Protein AF-A0A7K0D617-F1 (afdb_monomer_lite)

pLDDT: mean 93.43, std 4.43, range [78.62, 98.0]

Secondary structure (DSSP, 8-state):
--EEEETTEEEEE--GGG-SSPPHHHHHHHH--EEEEEETTEEEEEEEEEPPHHHHHHHHHHHHHH-THHHHHHHHH-SSPPPEEEEEE-

Sequence (90 aa):
MIVHQVGAVTAIAASKAGQPELPGWYHNLRAHPDTTIEVGPDRREVHARIATDAERAALWPGFVAIFPAFDLYQRAIGTRPIPIVILEPR

Stru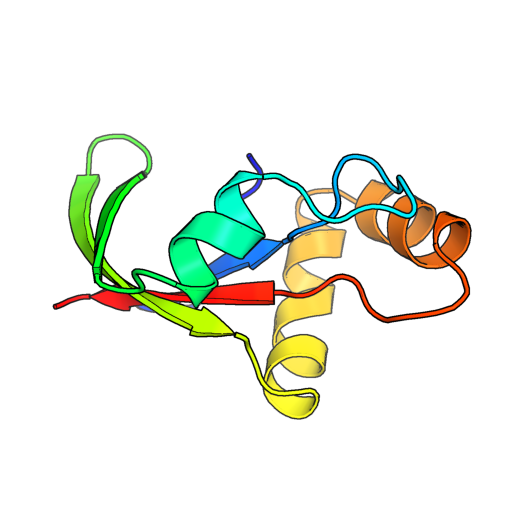cture (mmCIF, N/CA/C/O backbone):
data_AF-A0A7K0D617-F1
#
_entry.id   AF-A0A7K0D617-F1
#
loop_
_atom_site.group_PDB
_atom_site.id
_atom_site.type_symbol
_atom_site.label_atom_id
_atom_site.label_alt_id
_atom_site.label_comp_id
_atom_site.label_asym_id
_atom_site.label_entity_id
_atom_site.label_seq_id
_atom_site.pdbx_PDB_ins_code
_atom_site.Cartn_x
_atom_site.Cartn_y
_atom_site.Cartn_z
_atom_site.occupancy
_atom_site.B_iso_or_equiv
_atom_site.auth_seq_id
_atom_site.auth_comp_id
_atom_site.auth_asym_id
_atom_site.auth_atom_id
_atom_site.pdbx_PDB_model_num
ATOM 1 N N . MET A 1 1 ? 6.807 0.324 6.028 1.00 78.62 1 MET A N 1
ATOM 2 C CA . MET A 1 1 ? 5.752 0.389 4.990 1.00 78.62 1 MET A CA 1
ATOM 3 C C . MET A 1 1 ? 5.402 1.852 4.806 1.00 78.62 1 MET A C 1
ATOM 5 O O . MET A 1 1 ? 5.334 2.541 5.812 1.00 78.62 1 MET A O 1
ATOM 9 N N . ILE A 1 2 ? 5.266 2.342 3.574 1.00 87.88 2 ILE A N 1
ATOM 10 C CA . ILE A 1 2 ? 4.931 3.754 3.341 1.00 87.88 2 ILE A CA 1
ATOM 11 C C . ILE A 1 2 ? 3.414 3.872 3.258 1.00 87.88 2 ILE A C 1
ATOM 13 O O . ILE A 1 2 ? 2.781 3.129 2.506 1.00 87.88 2 ILE A O 1
ATOM 17 N N . VAL A 1 3 ? 2.865 4.784 4.054 1.00 88.56 3 VAL A N 1
ATOM 18 C CA . VAL A 1 3 ? 1.434 5.064 4.160 1.00 88.56 3 VAL A CA 1
ATOM 19 C C . VAL A 1 3 ? 1.171 6.433 3.544 1.00 88.56 3 VAL A C 1
ATOM 21 O O . VAL A 1 3 ? 1.891 7.385 3.832 1.00 88.56 3 VAL A O 1
ATOM 24 N N . HIS A 1 4 ? 0.142 6.530 2.710 1.00 91.69 4 HIS A N 1
ATOM 25 C CA . HIS A 1 4 ? -0.381 7.794 2.201 1.00 91.69 4 HIS A CA 1
ATOM 26 C C . HIS A 1 4 ? -1.771 8.015 2.805 1.00 91.69 4 HIS A C 1
ATOM 28 O O . HIS A 1 4 ? -2.620 7.127 2.715 1.00 91.69 4 HIS A O 1
ATOM 34 N N . GLN A 1 5 ? -1.999 9.168 3.440 1.00 87.94 5 GLN A N 1
ATOM 35 C CA . GLN A 1 5 ? -3.306 9.526 3.993 1.00 87.94 5 GLN A CA 1
ATOM 36 C C . GLN A 1 5 ? -3.904 10.737 3.279 1.00 87.94 5 GLN A C 1
ATOM 38 O O . GLN A 1 5 ? -3.245 11.765 3.139 1.00 87.94 5 GLN A O 1
ATOM 43 N N . VAL A 1 6 ? -5.158 10.603 2.838 1.00 81.25 6 VAL A N 1
ATOM 44 C CA . VAL A 1 6 ? -5.939 11.658 2.175 1.00 81.25 6 VAL A CA 1
ATOM 45 C C . VAL A 1 6 ? -7.268 11.799 2.911 1.00 81.25 6 VAL A C 1
ATOM 47 O O . VAL A 1 6 ? -8.167 10.969 2.765 1.00 81.25 6 VAL A O 1
ATOM 50 N N . GLY A 1 7 ? -7.396 12.835 3.743 1.00 81.12 7 GLY A N 1
ATOM 51 C CA . GLY A 1 7 ? -8.538 12.958 4.651 1.00 81.12 7 GLY A CA 1
ATOM 52 C C . GLY A 1 7 ? -8.635 11.737 5.574 1.00 81.12 7 GLY A C 1
ATOM 53 O O . GLY A 1 7 ? -7.673 11.403 6.258 1.00 81.12 7 GLY A O 1
ATOM 54 N N . ALA A 1 8 ? -9.776 11.044 5.569 1.00 78.62 8 ALA A N 1
ATOM 55 C CA . ALA A 1 8 ? -9.971 9.816 6.351 1.00 78.62 8 ALA A CA 1
ATOM 56 C C . ALA A 1 8 ? -9.367 8.552 5.699 1.00 78.62 8 ALA A C 1
ATOM 58 O O . ALA A 1 8 ? -9.250 7.509 6.351 1.00 78.62 8 ALA A O 1
ATOM 59 N N . VAL A 1 9 ? -8.986 8.630 4.420 1.00 84.62 9 VAL A N 1
ATOM 60 C CA . VAL A 1 9 ? -8.533 7.487 3.623 1.00 84.62 9 VAL A CA 1
ATOM 61 C C . VAL A 1 9 ? -7.084 7.166 3.955 1.00 84.62 9 VAL A C 1
ATOM 63 O O . VAL A 1 9 ? -6.209 8.017 3.818 1.00 84.62 9 VAL A O 1
ATOM 66 N N . THR A 1 10 ? -6.813 5.925 4.359 1.00 94.88 10 THR A N 1
ATOM 67 C CA . THR A 1 10 ? -5.449 5.397 4.506 1.00 94.88 10 THR A CA 1
ATOM 68 C C . THR A 1 10 ? -5.138 4.469 3.346 1.00 94.88 10 THR A C 1
ATOM 70 O O . THR A 1 10 ? -5.917 3.569 3.065 1.00 94.88 10 THR A O 1
ATOM 73 N N . ALA A 1 11 ? -4.002 4.654 2.682 1.00 96.94 11 ALA A N 1
ATOM 74 C CA . ALA A 1 11 ? -3.588 3.818 1.565 1.00 96.94 11 ALA A CA 1
ATOM 75 C C . ALA A 1 11 ? -2.152 3.312 1.742 1.00 96.94 11 ALA A C 1
ATOM 77 O O . ALA A 1 11 ? -1.283 4.024 2.250 1.00 96.94 11 ALA A O 1
ATOM 78 N N . ILE A 1 12 ? -1.885 2.100 1.253 1.00 96.88 12 ILE A N 1
ATOM 79 C CA . ILE A 1 12 ? -0.548 1.491 1.195 1.00 96.88 12 ILE A CA 1
ATOM 80 C C . ILE A 1 12 ? -0.262 0.933 -0.202 1.00 96.88 12 ILE A C 1
ATOM 82 O O . ILE A 1 12 ? -1.146 0.394 -0.865 1.00 96.88 12 ILE A O 1
ATOM 86 N N . ALA A 1 13 ? 0.988 1.041 -0.653 1.00 96.88 13 ALA A N 1
ATOM 87 C CA . ALA A 1 13 ? 1.417 0.551 -1.963 1.00 96.88 13 ALA A CA 1
ATOM 88 C C . ALA A 1 13 ? 2.132 -0.808 -1.856 1.00 96.88 13 ALA A C 1
ATOM 90 O O . ALA A 1 13 ? 3.118 -0.962 -1.129 1.00 96.88 13 ALA A O 1
ATOM 91 N N . ALA A 1 14 ? 1.680 -1.793 -2.632 1.00 96.19 14 ALA A N 1
ATOM 92 C CA . ALA A 1 14 ? 2.242 -3.142 -2.700 1.00 96.19 14 ALA A CA 1
ATOM 93 C C . ALA A 1 14 ? 3.475 -3.216 -3.621 1.00 96.19 14 ALA A C 1
ATOM 95 O O . ALA A 1 14 ? 3.509 -3.992 -4.574 1.00 96.19 14 ALA A O 1
ATOM 96 N N . SER A 1 15 ? 4.484 -2.375 -3.361 1.00 92.12 15 SER A N 1
ATOM 97 C CA . SER A 1 15 ? 5.639 -2.214 -4.257 1.00 92.12 15 SER A CA 1
ATOM 98 C C . SER A 1 15 ? 6.703 -3.296 -4.122 1.00 92.12 15 SER A C 1
ATOM 100 O O . SER A 1 15 ? 7.391 -3.566 -5.098 1.00 92.12 15 SER A O 1
ATOM 102 N N . LYS A 1 16 ? 6.891 -3.861 -2.918 1.00 92.56 16 LYS A N 1
ATOM 103 C CA . LYS A 1 16 ? 7.965 -4.824 -2.594 1.00 92.56 16 LYS A CA 1
ATOM 104 C C . LYS A 1 16 ? 9.337 -4.397 -3.1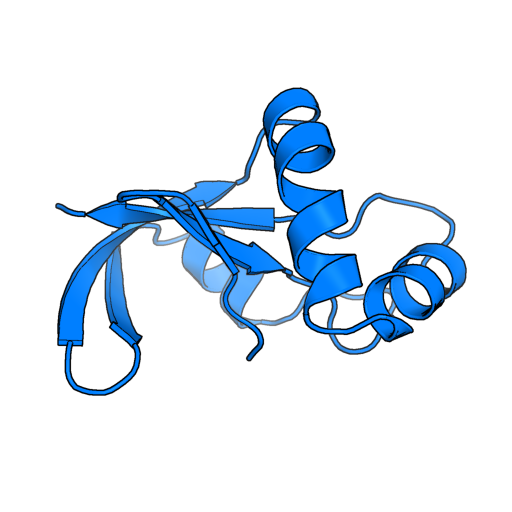62 1.00 92.56 16 LYS A C 1
ATOM 106 O O . LYS A 1 16 ? 10.055 -5.199 -3.747 1.00 92.56 16 LYS A O 1
ATOM 111 N N . ALA A 1 17 ? 9.669 -3.108 -3.029 1.00 88.75 17 ALA A N 1
ATOM 112 C CA . ALA A 1 17 ? 10.885 -2.492 -3.581 1.00 88.75 17 ALA A CA 1
ATOM 113 C C . ALA A 1 17 ? 11.090 -2.698 -5.102 1.00 88.75 17 ALA A C 1
ATOM 115 O O . ALA A 1 17 ? 12.220 -2.761 -5.576 1.00 88.75 17 ALA A O 1
ATOM 116 N N . GLY A 1 18 ? 10.003 -2.808 -5.871 1.00 87.94 18 GLY A N 1
ATOM 117 C CA . GLY A 1 18 ? 10.043 -2.997 -7.324 1.00 87.94 18 GLY A CA 1
ATOM 118 C C . GLY A 1 18 ? 10.239 -4.446 -7.770 1.00 87.94 18 GLY A C 1
ATOM 119 O O . GLY A 1 18 ? 10.457 -4.679 -8.955 1.00 87.94 18 GLY A O 1
ATOM 120 N N . GLN A 1 19 ? 10.162 -5.419 -6.857 1.00 90.62 19 GLN A N 1
ATOM 121 C CA . GLN A 1 19 ? 10.190 -6.835 -7.225 1.00 90.62 19 GLN A CA 1
ATOM 122 C C . GLN A 1 19 ? 8.965 -7.223 -8.075 1.00 90.62 19 GLN A C 1
ATOM 124 O O . GLN A 1 19 ? 7.879 -6.655 -7.896 1.00 90.62 19 GLN A O 1
ATOM 129 N N . PRO A 1 20 ? 9.107 -8.206 -8.985 1.00 87.00 20 PRO A N 1
ATOM 130 C CA . PRO A 1 20 ? 8.005 -8.649 -9.835 1.00 87.00 20 PRO A CA 1
ATOM 131 C C . PRO A 1 20 ? 6.879 -9.303 -9.022 1.00 87.00 20 PRO A C 1
ATOM 133 O O . PRO A 1 20 ? 5.701 -9.146 -9.367 1.00 87.00 20 PRO A O 1
ATOM 136 N N . GLU A 1 21 ? 7.198 -9.974 -7.912 1.00 91.12 21 GLU A N 1
ATOM 137 C CA . GLU A 1 21 ? 6.201 -10.571 -7.026 1.00 91.12 21 GLU A CA 1
ATOM 138 C C . GLU A 1 21 ? 5.548 -9.544 -6.102 1.00 91.12 21 GLU A C 1
ATOM 140 O O . GLU A 1 21 ? 6.152 -8.581 -5.628 1.00 91.12 21 GLU A O 1
ATOM 145 N N . LEU A 1 22 ? 4.293 -9.816 -5.762 1.00 93.50 22 LEU A N 1
ATOM 146 C CA . LEU A 1 22 ? 3.579 -9.064 -4.744 1.00 93.50 22 LEU A CA 1
ATOM 147 C C . LEU A 1 22 ? 4.069 -9.459 -3.340 1.00 93.50 22 LEU A C 1
ATOM 149 O O . LEU A 1 22 ? 4.563 -10.571 -3.123 1.00 93.50 22 LEU A O 1
ATOM 153 N N . PRO A 1 23 ? 3.990 -8.544 -2.362 1.00 95.56 23 PRO A N 1
ATOM 154 C CA . PRO A 1 23 ? 4.350 -8.862 -0.990 1.00 95.56 23 PRO A CA 1
ATOM 155 C C . PRO A 1 23 ? 3.306 -9.799 -0.363 1.00 95.56 23 PRO A C 1
ATOM 157 O O . PRO A 1 23 ? 2.116 -9.681 -0.642 1.00 95.56 23 PRO A O 1
ATOM 160 N N . GLY A 1 24 ? 3.731 -10.695 0.535 1.00 96.62 24 GLY A N 1
ATOM 161 C CA . GLY A 1 24 ? 2.840 -11.694 1.150 1.00 96.62 24 GLY A CA 1
ATOM 162 C C . GLY A 1 24 ? 1.598 -11.092 1.820 1.00 96.62 24 GLY A C 1
ATOM 163 O O . GLY A 1 24 ? 0.496 -11.611 1.665 1.00 96.62 24 GLY A O 1
ATOM 164 N N . TRP A 1 25 ? 1.743 -9.933 2.470 1.00 96.19 25 TRP A N 1
ATOM 165 C CA . TRP A 1 25 ? 0.620 -9.231 3.098 1.00 96.19 25 TRP A CA 1
ATOM 166 C C . TRP A 1 25 ? -0.483 -8.844 2.103 1.00 96.19 25 TRP A C 1
ATOM 168 O O . TRP A 1 25 ? -1.646 -8.817 2.483 1.00 96.19 25 TRP A O 1
ATOM 178 N N . TYR A 1 26 ? -0.154 -8.583 0.831 1.00 97.19 26 TYR A N 1
ATOM 179 C CA . TYR A 1 26 ? -1.153 -8.234 -0.183 1.00 97.19 26 TYR A CA 1
ATOM 180 C C . TYR A 1 26 ? -2.083 -9.418 -0.457 1.00 97.19 26 TYR A C 1
ATOM 182 O O . TYR A 1 26 ? -3.296 -9.253 -0.561 1.00 97.19 26 TYR A O 1
ATOM 190 N N . HIS A 1 27 ? -1.519 -10.626 -0.521 1.00 96.81 27 HIS A N 1
ATOM 191 C CA . HIS A 1 27 ? -2.300 -11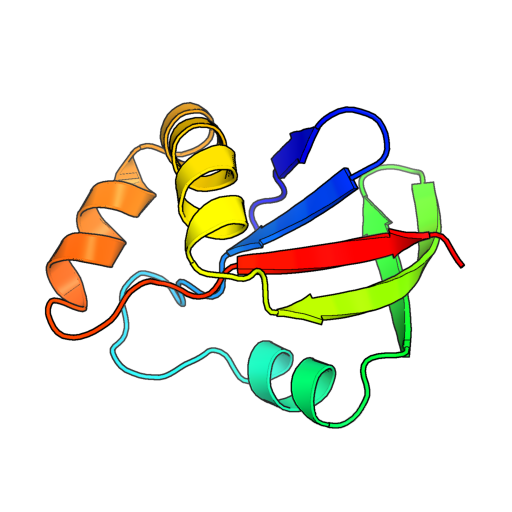.849 -0.669 1.00 96.81 27 HIS A CA 1
ATOM 192 C C . HIS A 1 27 ? -3.172 -12.104 0.562 1.00 96.81 27 HIS A C 1
ATOM 194 O O . HIS A 1 27 ? -4.346 -12.431 0.406 1.00 96.81 27 HIS A O 1
ATOM 200 N N . ASN A 1 28 ? -2.631 -11.872 1.762 1.00 97.31 28 ASN A N 1
ATOM 201 C CA . ASN A 1 28 ? -3.385 -12.020 3.006 1.00 97.31 28 ASN A CA 1
ATOM 202 C C . ASN A 1 28 ? -4.584 -11.067 3.053 1.00 97.31 28 ASN A C 1
ATOM 204 O O . ASN A 1 28 ? -5.689 -11.526 3.307 1.00 97.31 28 ASN A O 1
ATOM 208 N N . LEU A 1 29 ? -4.399 -9.778 2.739 1.00 97.19 29 LEU A N 1
ATOM 209 C CA . LEU A 1 29 ? -5.496 -8.798 2.731 1.00 97.19 29 LEU A CA 1
ATOM 210 C C . LEU A 1 29 ? -6.534 -9.079 1.642 1.00 97.19 29 LEU A C 1
ATOM 212 O O . LEU A 1 29 ? -7.712 -8.800 1.822 1.00 97.19 29 LEU A O 1
ATOM 216 N N . ARG A 1 30 ? -6.123 -9.660 0.512 1.00 96.06 30 ARG A N 1
ATOM 217 C CA . ARG A 1 30 ? -7.067 -10.083 -0.528 1.00 96.06 30 ARG A CA 1
ATOM 218 C C . ARG A 1 30 ? -7.932 -11.267 -0.079 1.00 96.06 30 ARG A C 1
ATOM 220 O O . ARG A 1 30 ? -9.078 -11.357 -0.504 1.00 96.06 30 ARG A O 1
ATOM 227 N N . ALA A 1 31 ? -7.386 -12.176 0.729 1.00 97.19 31 ALA A N 1
ATOM 228 C CA . ALA A 1 31 ? -8.119 -13.323 1.270 1.00 97.19 31 ALA A CA 1
ATOM 229 C C . ALA A 1 31 ? -8.953 -12.959 2.512 1.00 97.19 31 ALA A C 1
ATOM 231 O O . ALA A 1 31 ? -10.058 -13.467 2.688 1.00 97.19 31 ALA A O 1
ATOM 232 N N . HIS A 1 32 ? -8.428 -12.067 3.353 1.00 97.12 32 HIS A N 1
ATOM 233 C CA . HIS A 1 32 ? -9.005 -11.637 4.622 1.00 97.12 32 HIS A CA 1
ATOM 234 C C . HIS A 1 32 ? -8.896 -10.105 4.732 1.00 97.12 32 HIS A C 1
ATOM 236 O O . HIS A 1 32 ? -7.886 -9.598 5.226 1.00 97.12 32 HIS A O 1
ATOM 242 N N . PRO A 1 33 ? -9.899 -9.360 4.230 1.00 97.44 33 PRO A N 1
ATOM 243 C CA . PRO A 1 33 ? -9.814 -7.904 4.112 1.00 97.44 33 PRO A CA 1
ATOM 244 C C . PRO A 1 33 ? -9.973 -7.175 5.448 1.00 97.44 33 PRO A C 1
ATOM 246 O O . PRO A 1 33 ? -9.488 -6.057 5.600 1.00 97.44 33 PRO A O 1
ATOM 249 N N . ASP A 1 34 ? -10.621 -7.798 6.426 1.00 97.56 34 ASP A N 1
ATOM 250 C CA . ASP A 1 34 ? -10.805 -7.213 7.748 1.00 97.56 34 ASP A CA 1
ATOM 251 C C . ASP A 1 34 ? -9.545 -7.398 8.594 1.00 97.56 34 ASP A C 1
ATOM 253 O O . ASP A 1 34 ? -9.082 -8.519 8.812 1.00 97.56 34 ASP A O 1
ATOM 257 N N . THR A 1 35 ? -8.978 -6.290 9.070 1.00 96.31 35 THR A N 1
ATOM 258 C CA . THR A 1 35 ? -7.732 -6.303 9.841 1.00 96.31 35 THR A CA 1
ATOM 259 C C . THR A 1 35 ? -7.636 -5.107 10.789 1.00 96.31 35 THR A C 1
ATOM 261 O O . THR A 1 35 ? -8.485 -4.219 10.798 1.00 96.31 35 THR A O 1
ATOM 264 N N . THR A 1 36 ? -6.576 -5.061 11.590 1.00 96.19 36 THR A N 1
ATOM 265 C CA . THR A 1 36 ? -6.224 -3.915 12.433 1.00 96.19 36 THR A CA 1
ATOM 266 C C . THR A 1 36 ? -4.962 -3.261 11.890 1.00 96.19 36 THR A C 1
ATOM 268 O O . THR A 1 36 ? -3.996 -3.947 11.555 1.00 96.19 36 THR A O 1
ATOM 271 N N . ILE A 1 37 ? -4.948 -1.931 11.838 1.00 94.56 37 ILE A N 1
ATOM 272 C CA . ILE A 1 37 ? -3.757 -1.153 11.491 1.00 94.56 37 ILE A CA 1
ATOM 273 C C . ILE A 1 37 ? -3.321 -0.289 12.665 1.00 94.56 37 ILE A C 1
ATOM 275 O O . ILE A 1 37 ? -4.134 0.093 13.506 1.00 94.56 37 ILE A O 1
ATOM 279 N N . GLU A 1 38 ? -2.033 0.033 12.678 1.00 94.62 38 GLU A N 1
ATOM 280 C CA . GLU A 1 38 ? -1.425 0.993 13.590 1.00 94.62 38 GLU A CA 1
ATOM 281 C C . GLU A 1 38 ? -0.658 2.023 12.755 1.00 94.62 38 GLU A C 1
ATOM 283 O O . GLU A 1 38 ? 0.215 1.665 11.957 1.00 94.62 38 GLU A O 1
ATOM 288 N N . VAL A 1 39 ? -1.036 3.295 12.876 1.00 90.44 39 VAL A N 1
ATOM 289 C CA . VAL A 1 39 ? -0.413 4.417 12.167 1.00 90.44 39 VAL A CA 1
ATOM 290 C C . VAL A 1 39 ? -0.044 5.472 13.200 1.00 90.44 39 VAL A C 1
ATOM 292 O O . VAL A 1 39 ? -0.900 6.191 13.706 1.00 90.44 39 VAL A O 1
ATOM 295 N N . GLY A 1 40 ? 1.244 5.555 13.535 1.00 89.00 40 GLY A N 1
ATOM 296 C CA . GLY A 1 40 ? 1.679 6.377 14.664 1.00 89.00 40 GLY A CA 1
ATOM 297 C C . GLY A 1 40 ? 1.044 5.871 15.970 1.00 89.00 40 GLY A C 1
ATOM 298 O O . GLY A 1 40 ? 1.157 4.679 16.242 1.00 89.00 40 GLY A O 1
ATOM 299 N N . PRO A 1 41 ? 0.395 6.732 16.777 1.00 91.69 41 PRO A N 1
ATOM 300 C CA . PRO A 1 41 ? -0.276 6.315 18.011 1.00 91.69 41 PRO A CA 1
ATOM 301 C C . PRO A 1 41 ? -1.662 5.687 17.780 1.00 91.69 41 PRO A C 1
ATOM 303 O O . PRO A 1 41 ? -2.235 5.122 18.711 1.00 91.69 41 PRO A O 1
ATOM 306 N N . ASP A 1 42 ? -2.216 5.794 16.569 1.00 90.12 42 ASP A N 1
ATOM 307 C CA . ASP A 1 42 ? -3.597 5.413 16.295 1.00 90.12 42 ASP A CA 1
ATOM 308 C C . ASP A 1 42 ? -3.687 3.950 15.866 1.00 90.12 42 ASP A C 1
ATOM 310 O O . ASP A 1 42 ? -3.195 3.560 14.801 1.00 90.12 42 ASP A O 1
ATOM 314 N N . ARG A 1 43 ? -4.382 3.144 16.674 1.00 95.44 43 ARG A N 1
ATOM 315 C CA . ARG A 1 43 ? -4.711 1.750 16.368 1.00 95.44 43 ARG A CA 1
ATOM 316 C C . ARG A 1 43 ? -6.209 1.601 16.131 1.00 95.44 43 ARG A C 1
ATOM 318 O O . ARG A 1 43 ? -7.008 1.976 16.985 1.00 95.44 43 ARG A O 1
ATOM 325 N N . ARG A 1 44 ? -6.594 1.041 14.982 1.00 94.75 44 ARG A N 1
ATOM 326 C CA . ARG A 1 44 ? -8.007 0.904 14.588 1.00 94.75 44 ARG A CA 1
ATOM 327 C C . ARG A 1 44 ? -8.268 -0.294 13.685 1.00 94.75 44 ARG A C 1
ATOM 329 O O . ARG A 1 44 ? -7.381 -0.731 12.949 1.00 94.75 44 ARG A O 1
ATOM 336 N N . GLU A 1 45 ? -9.496 -0.798 13.733 1.00 96.94 45 GLU A N 1
ATOM 337 C CA . GLU A 1 45 ? -9.999 -1.794 12.787 1.00 96.94 45 GLU A CA 1
ATOM 338 C C . GLU A 1 45 ? -10.307 -1.143 11.438 1.00 96.94 45 GLU A C 1
ATOM 340 O O . GLU A 1 45 ? -10.784 -0.008 11.362 1.00 96.94 45 GLU A O 1
ATOM 345 N N . VAL A 1 46 ? -9.998 -1.861 10.363 1.00 96.50 46 VAL A N 1
ATOM 346 C CA . VAL A 1 46 ? -10.210 -1.410 8.991 1.00 96.50 46 VAL A CA 1
ATOM 347 C C . VAL A 1 46 ? -10.682 -2.547 8.102 1.00 96.50 46 VAL A C 1
ATOM 349 O O . VAL A 1 46 ? -10.422 -3.723 8.363 1.00 96.50 46 VAL A O 1
ATOM 352 N N . HIS A 1 47 ? -11.326 -2.160 7.012 1.00 96.69 47 HIS A N 1
ATOM 353 C CA . HIS A 1 47 ? -11.594 -3.009 5.870 1.00 96.69 47 HIS A CA 1
ATO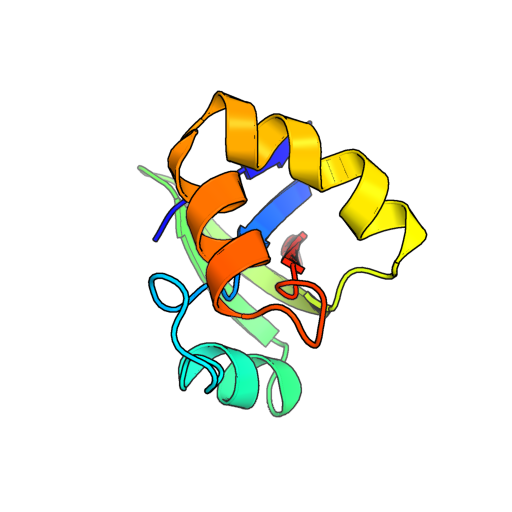M 354 C C . HIS A 1 47 ? -10.624 -2.651 4.736 1.00 96.69 47 HIS A C 1
ATOM 356 O O . HIS A 1 47 ? -10.549 -1.501 4.295 1.00 96.69 47 HIS A O 1
ATOM 362 N N . ALA A 1 48 ? -9.845 -3.630 4.282 1.00 97.62 48 ALA A N 1
ATOM 363 C CA . ALA A 1 48 ? -8.902 -3.483 3.185 1.00 97.62 48 ALA A CA 1
ATOM 364 C C . ALA A 1 48 ? -9.566 -3.805 1.844 1.00 97.62 48 ALA A C 1
ATOM 366 O O . ALA A 1 48 ? -10.080 -4.904 1.640 1.00 97.62 48 ALA A O 1
ATOM 367 N N . ARG A 1 49 ? -9.455 -2.895 0.876 1.00 97.12 49 ARG A N 1
ATOM 368 C CA . ARG A 1 49 ? -9.825 -3.168 -0.519 1.00 97.12 49 ARG A CA 1
ATOM 369 C C . ARG A 1 49 ? -8.746 -2.721 -1.486 1.00 97.12 49 ARG A C 1
ATOM 371 O O . ARG A 1 49 ? -8.001 -1.776 -1.237 1.00 97.12 49 ARG A O 1
ATOM 378 N N . ILE A 1 50 ? -8.667 -3.398 -2.624 1.00 97.50 50 ILE A N 1
ATOM 379 C CA . ILE A 1 50 ? -7.760 -3.006 -3.701 1.00 97.50 50 ILE A CA 1
ATOM 380 C C . ILE A 1 50 ? -8.359 -1.776 -4.392 1.00 97.50 50 ILE A C 1
ATOM 382 O O . ILE A 1 50 ? -9.539 -1.775 -4.742 1.00 97.50 50 ILE A O 1
ATOM 386 N N . ALA A 1 51 ? -7.549 -0.733 -4.564 1.00 97.50 51 ALA A N 1
ATOM 387 C CA . ALA A 1 51 ? -7.943 0.456 -5.304 1.00 97.50 51 ALA A CA 1
ATOM 388 C C . ALA A 1 51 ? -8.252 0.096 -6.762 1.00 97.50 51 ALA A C 1
ATOM 390 O O . ALA A 1 51 ? -7.527 -0.682 -7.387 1.00 97.50 51 ALA A O 1
ATOM 391 N N . THR A 1 52 ? -9.294 0.706 -7.314 1.00 97.31 52 THR A N 1
ATOM 392 C CA . THR A 1 52 ? -9.540 0.705 -8.761 1.00 97.31 52 THR A CA 1
ATOM 393 C C . THR A 1 52 ? -8.437 1.470 -9.498 1.00 97.31 52 THR A C 1
ATOM 395 O O . THR A 1 52 ? -7.680 2.232 -8.892 1.00 97.31 52 THR A O 1
ATOM 398 N N . ASP A 1 53 ? -8.357 1.328 -10.822 1.00 96.12 53 ASP A N 1
ATOM 399 C CA . ASP A 1 53 ? -7.358 2.052 -11.621 1.00 96.12 53 ASP A CA 1
ATOM 400 C C . ASP A 1 53 ? -7.496 3.577 -11.497 1.00 96.12 53 ASP A C 1
ATOM 402 O O . ASP A 1 53 ? -6.489 4.283 -11.407 1.00 96.12 53 ASP A O 1
ATOM 406 N N . ALA A 1 54 ? -8.732 4.085 -11.424 1.00 96.69 54 ALA A N 1
ATOM 407 C CA . ALA A 1 54 ? -9.012 5.509 -11.249 1.00 96.69 54 ALA A CA 1
ATOM 408 C C . ALA A 1 54 ? -8.549 6.021 -9.875 1.00 96.69 54 ALA A C 1
ATOM 410 O O . ALA A 1 54 ? -7.849 7.029 -9.784 1.00 96.69 54 ALA A O 1
ATOM 411 N N . GLU A 1 55 ? -8.878 5.298 -8.803 1.00 96.38 55 GLU A N 1
ATOM 412 C CA . GLU A 1 55 ? -8.436 5.646 -7.447 1.00 96.38 55 GLU A CA 1
ATOM 413 C C . GLU A 1 55 ? -6.920 5.541 -7.314 1.00 96.38 55 GLU A C 1
ATOM 415 O O . GLU A 1 55 ? -6.280 6.403 -6.712 1.00 96.38 55 GLU A O 1
ATOM 420 N N . ARG A 1 56 ? -6.320 4.514 -7.925 1.00 96.00 56 ARG A N 1
ATOM 421 C CA . ARG A 1 56 ? -4.871 4.367 -7.967 1.00 96.00 56 ARG A CA 1
ATOM 422 C C . ARG A 1 56 ? -4.231 5.572 -8.647 1.00 96.00 56 ARG A C 1
ATOM 424 O O . ARG A 1 56 ? -3.272 6.116 -8.108 1.00 96.00 56 ARG A O 1
ATOM 431 N N . ALA A 1 57 ? -4.737 5.982 -9.810 1.00 95.50 57 ALA A N 1
ATOM 432 C CA . ALA A 1 57 ? -4.220 7.136 -10.540 1.00 95.50 57 ALA A CA 1
ATOM 433 C C . ALA A 1 57 ? -4.303 8.428 -9.709 1.00 95.50 57 ALA A C 1
ATOM 435 O O . ALA A 1 57 ? -3.367 9.222 -9.741 1.00 95.50 57 ALA A O 1
ATOM 436 N N . ALA A 1 58 ? -5.367 8.603 -8.920 1.00 95.38 58 ALA A N 1
ATOM 437 C CA . ALA A 1 58 ? -5.522 9.744 -8.019 1.00 95.38 58 ALA A CA 1
ATOM 438 C C . ALA A 1 58 ? -4.576 9.694 -6.802 1.00 95.38 58 ALA A C 1
ATOM 440 O O . ALA A 1 58 ? -4.056 10.723 -6.377 1.00 95.38 58 ALA A O 1
ATOM 441 N N . LEU A 1 59 ? -4.326 8.506 -6.240 1.00 95.94 59 LEU A N 1
ATOM 442 C CA . LEU A 1 59 ? -3.495 8.328 -5.042 1.00 95.94 59 LEU A CA 1
ATOM 443 C C . LEU A 1 59 ? -1.990 8.268 -5.341 1.00 95.94 59 LEU A C 1
ATOM 445 O O . LEU A 1 59 ? -1.182 8.611 -4.474 1.00 95.94 59 LEU A O 1
ATOM 449 N N . TRP A 1 60 ? -1.601 7.816 -6.536 1.00 95.56 60 TRP A N 1
ATOM 450 C CA . TRP A 1 60 ? -0.203 7.583 -6.915 1.00 95.56 60 TRP A CA 1
ATOM 451 C C . TRP A 1 60 ? 0.703 8.817 -6.768 1.00 95.56 60 TRP A C 1
ATOM 453 O O . TRP A 1 60 ? 1.774 8.670 -6.173 1.00 95.56 60 TRP A O 1
ATOM 463 N N . PRO A 1 61 ? 0.306 10.032 -7.204 1.00 95.62 61 PRO A N 1
ATOM 464 C CA . PRO A 1 61 ? 1.147 11.219 -7.057 1.00 95.62 61 PRO A CA 1
ATOM 465 C C . PRO A 1 61 ? 1.550 11.504 -5.606 1.00 95.62 61 PRO A C 1
ATOM 467 O O . PRO A 1 61 ? 2.684 11.904 -5.358 1.00 95.62 61 PRO A O 1
ATOM 470 N N . GLY A 1 62 ? 0.667 11.240 -4.637 1.00 95.50 62 GLY A N 1
ATOM 471 C CA . GLY A 1 62 ? 0.987 11.424 -3.221 1.00 95.50 62 GLY A CA 1
ATOM 472 C C . GLY A 1 62 ? 2.010 10.413 -2.701 1.00 95.50 62 GLY A C 1
ATOM 473 O O . GLY A 1 62 ? 2.906 10.785 -1.947 1.00 95.50 62 GLY A O 1
ATOM 474 N N . PHE A 1 63 ? 1.971 9.160 -3.170 1.00 95.69 63 PHE A N 1
ATOM 475 C CA . PHE A 1 63 ? 3.028 8.190 -2.859 1.00 95.69 63 PHE A CA 1
ATOM 476 C C . PHE A 1 63 ? 4.386 8.627 -3.409 1.00 95.69 63 PHE A C 1
ATOM 478 O O . PHE A 1 63 ? 5.378 8.553 -2.687 1.00 95.69 63 PHE A O 1
ATOM 485 N N . VAL A 1 64 ? 4.433 9.110 -4.654 1.00 95.56 64 VAL A N 1
ATOM 486 C CA . VAL A 1 64 ? 5.672 9.612 -5.273 1.00 95.56 64 VAL A CA 1
ATOM 487 C C . VAL A 1 64 ? 6.182 10.860 -4.549 1.00 95.56 64 VAL A C 1
ATOM 489 O O . VAL A 1 64 ? 7.386 10.987 -4.343 1.00 95.56 64 VAL A O 1
ATOM 492 N N . ALA A 1 65 ? 5.288 11.744 -4.098 1.00 94.62 65 ALA A N 1
ATOM 493 C CA . ALA A 1 65 ? 5.658 12.917 -3.309 1.00 94.62 65 ALA A CA 1
ATOM 494 C C . ALA A 1 65 ? 6.273 12.543 -1.946 1.00 94.62 65 ALA A C 1
ATOM 496 O O . ALA A 1 65 ? 7.247 13.163 -1.528 1.00 94.62 65 ALA A O 1
ATOM 497 N N . ILE A 1 66 ? 5.742 11.514 -1.272 1.00 93.94 66 ILE A N 1
ATOM 498 C CA . ILE A 1 66 ? 6.282 11.008 0.003 1.00 93.94 66 ILE A CA 1
ATOM 499 C C . ILE A 1 66 ? 7.611 10.274 -0.215 1.00 93.94 66 ILE A C 1
ATOM 50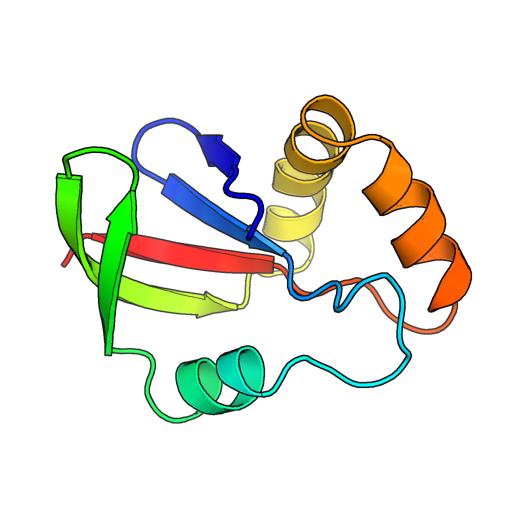1 O O . ILE A 1 66 ? 8.541 10.409 0.579 1.00 93.94 66 ILE A O 1
ATOM 505 N N . PHE A 1 67 ? 7.702 9.464 -1.272 1.00 94.00 67 PHE A N 1
ATOM 506 C CA . PHE A 1 67 ? 8.883 8.662 -1.564 1.00 94.00 67 PHE A CA 1
ATOM 507 C C . PHE A 1 67 ? 9.117 8.533 -3.076 1.00 94.00 67 PHE A C 1
ATOM 509 O O . PHE A 1 67 ? 8.587 7.618 -3.717 1.00 94.00 67 PHE A O 1
ATOM 516 N N . PRO A 1 68 ? 9.969 9.402 -3.654 1.00 94.25 68 PRO A N 1
ATOM 517 C CA . PRO A 1 68 ? 10.176 9.480 -5.102 1.00 94.25 68 PRO A CA 1
ATOM 518 C C . PRO A 1 68 ? 10.620 8.171 -5.772 1.00 94.25 68 PRO A C 1
ATOM 520 O O . PRO A 1 68 ? 10.364 7.959 -6.956 1.00 94.25 68 PRO A O 1
ATOM 523 N N . ALA A 1 69 ? 11.238 7.245 -5.029 1.00 93.75 69 ALA A N 1
ATOM 524 C CA . ALA A 1 69 ? 11.656 5.951 -5.568 1.00 93.75 69 ALA A CA 1
ATOM 525 C C . ALA A 1 69 ? 10.485 5.032 -5.975 1.00 93.75 69 ALA A C 1
ATOM 527 O O . ALA A 1 69 ? 10.711 4.047 -6.677 1.00 93.75 69 ALA A O 1
ATOM 528 N N . PHE A 1 70 ? 9.233 5.348 -5.615 1.00 93.75 70 PHE A N 1
ATOM 529 C CA . PHE A 1 70 ? 8.071 4.611 -6.123 1.00 93.75 70 PHE A CA 1
ATOM 530 C C . PHE A 1 70 ? 7.968 4.633 -7.651 1.00 93.75 70 PHE A C 1
ATOM 532 O O . PHE A 1 70 ? 7.603 3.614 -8.239 1.00 93.75 70 PHE A O 1
ATOM 539 N N . ASP A 1 71 ? 8.351 5.734 -8.300 1.00 92.44 71 ASP A N 1
ATOM 540 C CA . ASP A 1 71 ? 8.370 5.814 -9.764 1.00 92.44 71 ASP A CA 1
ATOM 541 C C . ASP A 1 71 ? 9.430 4.884 -10.370 1.00 92.44 71 ASP A C 1
ATOM 543 O O . ASP A 1 71 ? 9.179 4.216 -11.375 1.00 92.44 71 ASP A O 1
ATOM 547 N N . LEU A 1 72 ? 10.596 4.772 -9.726 1.00 93.44 72 LEU A N 1
ATOM 548 C CA . LEU A 1 72 ? 11.630 3.799 -10.089 1.00 93.44 72 LEU A CA 1
ATOM 549 C C . LEU A 1 72 ? 11.119 2.361 -9.936 1.00 93.44 72 LEU A C 1
ATOM 551 O O . LEU A 1 72 ? 11.300 1.551 -10.842 1.00 93.44 72 LEU A O 1
ATOM 555 N N . TYR A 1 73 ? 10.422 2.050 -8.841 1.00 93.81 73 TYR A N 1
ATOM 556 C CA . TYR A 1 73 ? 9.845 0.720 -8.622 1.00 93.81 73 TYR A CA 1
ATOM 557 C C . TYR A 1 73 ? 8.763 0.374 -9.647 1.00 93.81 73 TYR A C 1
ATOM 559 O O . TYR A 1 73 ? 8.723 -0.748 -10.149 1.00 93.81 73 TYR A O 1
ATOM 567 N N . GLN A 1 74 ? 7.904 1.335 -9.997 1.00 92.25 74 GLN A N 1
ATOM 568 C CA . GLN A 1 74 ? 6.879 1.143 -11.019 1.00 92.25 74 GLN A CA 1
ATOM 569 C C . GLN A 1 74 ? 7.499 0.843 -12.391 1.00 92.25 74 GLN A C 1
ATOM 571 O O . GLN A 1 74 ? 7.006 -0.031 -13.108 1.00 92.25 74 GLN A O 1
ATOM 576 N N . ARG A 1 75 ? 8.589 1.535 -12.746 1.00 92.44 75 ARG A N 1
ATOM 577 C CA . ARG A 1 75 ? 9.341 1.285 -13.985 1.00 92.44 75 ARG A CA 1
ATOM 578 C C . ARG A 1 75 ? 10.045 -0.069 -13.968 1.00 92.44 75 ARG A C 1
ATOM 580 O O . ARG A 1 75 ? 10.006 -0.759 -14.979 1.00 92.44 75 ARG A O 1
ATOM 587 N N . ALA A 1 76 ? 10.633 -0.461 -12.836 1.00 91.56 76 ALA A N 1
ATOM 588 C CA . ALA A 1 76 ? 11.312 -1.749 -12.684 1.00 91.56 76 ALA A CA 1
ATOM 589 C C . ALA A 1 76 ? 10.367 -2.943 -12.901 1.00 91.56 76 ALA A C 1
ATOM 591 O O . ALA A 1 76 ? 10.747 -3.918 -13.540 1.00 91.56 76 ALA A O 1
ATOM 592 N N . ILE A 1 77 ? 9.121 -2.849 -12.424 1.00 91.94 77 ILE A N 1
ATOM 593 C CA . ILE A 1 77 ? 8.103 -3.888 -12.643 1.00 91.94 77 ILE A CA 1
ATOM 594 C C . ILE A 1 77 ? 7.691 -3.962 -14.122 1.00 91.94 77 ILE A C 1
ATOM 596 O O . ILE A 1 77 ? 7.493 -5.060 -14.643 1.00 91.94 77 ILE A O 1
ATOM 600 N N . GLY A 1 78 ? 7.531 -2.808 -14.784 1.00 84.19 78 GLY A N 1
ATOM 601 C CA . GLY A 1 78 ? 7.346 -2.642 -16.237 1.00 84.19 78 GLY A CA 1
ATOM 602 C C . GLY A 1 78 ? 6.051 -3.194 -16.856 1.00 84.19 78 GLY A C 1
ATOM 603 O O . GLY A 1 78 ? 5.572 -2.664 -17.851 1.00 84.19 78 GLY A O 1
ATOM 604 N N . THR A 1 79 ? 5.459 -4.231 -16.270 1.00 87.06 79 THR A N 1
ATOM 605 C CA . THR A 1 79 ? 4.392 -5.053 -16.868 1.00 87.06 79 THR A CA 1
ATOM 606 C C . THR A 1 79 ? 3.021 -4.826 -16.242 1.00 87.06 79 THR A C 1
ATOM 608 O O . THR A 1 79 ? 2.004 -5.163 -16.843 1.00 87.06 79 THR A O 1
ATOM 611 N N . ARG A 1 80 ? 2.970 -4.259 -15.033 1.00 89.62 80 ARG A N 1
ATOM 612 C CA . ARG A 1 80 ? 1.729 -3.997 -14.298 1.00 89.62 80 ARG A CA 1
ATOM 613 C C . ARG A 1 80 ? 1.855 -2.779 -13.384 1.00 89.62 80 ARG A C 1
ATOM 615 O O . ARG A 1 80 ? 2.954 -2.499 -12.893 1.00 89.62 80 ARG A O 1
ATOM 622 N N . PRO A 1 81 ? 0.749 -2.087 -13.073 1.00 93.69 81 PRO A N 1
ATOM 623 C CA . PRO A 1 81 ? 0.736 -1.115 -11.990 1.00 93.69 81 PRO A CA 1
ATOM 624 C C . PRO A 1 81 ? 1.087 -1.767 -10.641 1.00 93.69 81 PRO A C 1
ATOM 626 O O . PRO A 1 81 ? 0.714 -2.911 -10.362 1.00 93.69 81 PRO A O 1
ATOM 629 N N . ILE A 1 82 ? 1.780 -1.025 -9.774 1.00 95.62 82 ILE A N 1
ATOM 630 C CA . ILE A 1 82 ? 1.885 -1.342 -8.347 1.00 95.62 82 ILE A CA 1
ATOM 631 C C . ILE A 1 82 ? 0.483 -1.199 -7.742 1.00 95.62 82 ILE A C 1
ATOM 633 O O . ILE A 1 82 ? -0.083 -0.102 -7.822 1.00 95.62 82 ILE A O 1
ATOM 637 N N . PRO A 1 83 ? -0.089 -2.265 -7.148 1.00 96.88 83 PRO A N 1
ATOM 638 C CA . PRO A 1 83 ? -1.389 -2.181 -6.508 1.00 96.88 83 PRO A CA 1
ATOM 639 C C . PRO A 1 83 ? -1.342 -1.249 -5.305 1.00 96.88 83 PRO A C 1
ATOM 641 O O . PRO A 1 83 ? -0.381 -1.260 -4.531 1.00 96.88 83 PRO A O 1
ATOM 644 N N . ILE A 1 84 ? -2.415 -0.489 -5.129 1.00 97.69 84 ILE A N 1
ATOM 645 C CA . ILE A 1 84 ? -2.674 0.274 -3.915 1.00 97.69 84 ILE A CA 1
ATOM 646 C C . ILE A 1 84 ? -3.801 -0.432 -3.171 1.00 97.69 84 ILE A C 1
ATOM 648 O O . ILE A 1 84 ? -4.791 -0.842 -3.776 1.00 97.69 84 ILE A O 1
ATOM 652 N N . VAL A 1 85 ? -3.633 -0.596 -1.865 1.00 98.00 85 VAL A N 1
ATOM 653 C CA . VAL A 1 85 ? -4.682 -1.072 -0.965 1.00 98.00 85 VAL A CA 1
ATOM 654 C C . VAL A 1 85 ? -5.166 0.114 -0.150 1.00 98.00 85 VAL A C 1
ATOM 656 O O . VAL A 1 85 ? -4.359 0.818 0.457 1.00 98.00 85 VAL A O 1
ATOM 659 N N . ILE A 1 86 ? -6.473 0.334 -0.177 1.00 97.56 86 ILE A N 1
ATOM 660 C CA . ILE A 1 86 ? -7.180 1.336 0.610 1.00 97.56 86 ILE A CA 1
ATOM 661 C C . ILE A 1 86 ? -7.689 0.652 1.882 1.00 97.56 86 ILE A C 1
ATOM 663 O O . ILE A 1 86 ? -8.195 -0.466 1.832 1.00 97.56 86 ILE A O 1
ATOM 667 N N . LEU A 1 87 ? -7.502 1.321 3.013 1.00 96.62 87 LEU A N 1
ATOM 668 C CA . LEU A 1 87 ? -7.815 0.866 4.360 1.00 96.62 87 LEU A CA 1
ATOM 669 C C . LEU A 1 87 ? -8.866 1.821 4.929 1.00 96.62 87 LEU A C 1
ATOM 671 O O . LEU A 1 87 ? -8.549 2.940 5.349 1.00 96.62 87 LEU A O 1
ATOM 675 N N . GLU A 1 88 ? -10.120 1.389 4.874 1.00 94.31 88 GLU A N 1
ATOM 676 C CA . GLU A 1 88 ? -11.281 2.169 5.302 1.00 94.31 88 GLU A CA 1
ATOM 677 C C . GLU A 1 88 ? -11.598 1.835 6.765 1.00 94.31 88 GLU A C 1
ATOM 679 O O . GLU A 1 88 ? -11.604 0.653 7.113 1.00 94.31 88 GLU A O 1
ATOM 684 N N . PRO A 1 89 ? -11.821 2.828 7.646 1.00 92.69 89 PRO A N 1
ATOM 685 C CA . PRO A 1 89 ? -12.230 2.567 9.025 1.00 92.69 89 PRO A CA 1
ATOM 686 C C . PRO A 1 89 ? -13.501 1.720 9.080 1.00 92.69 89 PRO A C 1
ATOM 688 O O . PRO A 1 89 ? -14.413 1.938 8.280 1.00 92.69 89 PRO A O 1
ATOM 691 N N . ARG A 1 90 ? -13.546 0.786 10.029 1.00 84.62 90 ARG A N 1
ATOM 692 C CA . ARG A 1 90 ? -14.770 0.069 10.397 1.00 84.62 90 ARG A CA 1
ATOM 693 C C . ARG A 1 90 ? -15.505 0.755 11.539 1.00 84.62 90 ARG A C 1
ATOM 695 O O . ARG A 1 90 ? -14.831 1.430 12.350 1.00 84.62 90 ARG A O 1
#

InterPro domains:
  IPR004378 F420H(2)-dependent quinone reductase [PF04075] (5-89)
  IPR004378 F420H(2)-dependent quinone reductase [TIGR00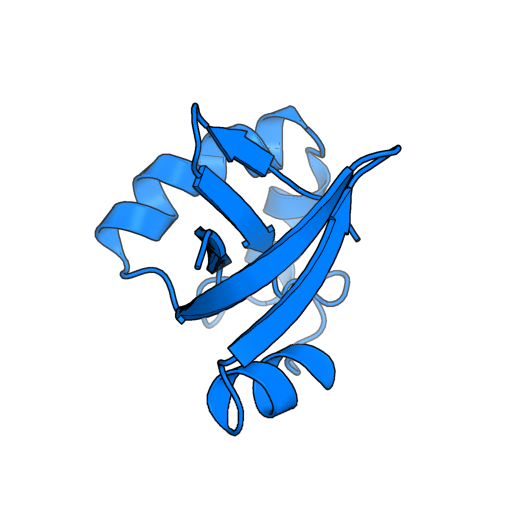026] (9-88)
  IPR012349 FMN-binding split barrel [G3DSA:2.30.110.10] (1-90)

Organism: NCBI:txid2585198

Radius of gyration: 12.63 Å; chains: 1; bounding box: 26×26×35 Å

Foldseek 3Di:
DDWFDDPQKIKDWQLVLLDLDGDPVVVVCVVPQWDWDDDPNDIAIWGKDWDDPVRCVVRVVRVCVVPVCLVVSQVSNVPDGGIMIITHGD